Protein AF-A0A7X5VUI9-F1 (afdb_monomer_lite)

Sequence (109 aa):
MAAGLMFLTHLLPKLFNRAKVKRIDESPYECGMKPYRRVEKHRFSVHFYLVAMLFILFDIEAAFLFPWAVTFRDFAADKLFVLGEMAVFLGILVVGFAYVWKRGALEWE

Radius of gyration: 25.89 Å; chains: 1; bounding box: 45×54×60 Å

Secondary structure (DSSP, 8-state):
-HHHHHHHHHHHHHHH----------S--BTTBPPSSS-------HHHHHHHHHHHHHHHHHHHHHHHHHHTTT--S-HHHHHHHHHHHHHHHHHHHHHHHHTTTT---

Structure (mmCIF, N/CA/C/O backbone):
data_AF-A0A7X5VUI9-F1
#
_entry.id   AF-A0A7X5VUI9-F1
#
loop_
_atom_site.group_PDB
_atom_site.id
_atom_site.type_symbol
_atom_site.label_atom_id
_atom_site.label_alt_id
_atom_site.label_comp_id
_atom_site.label_asym_id
_atom_site.label_entity_id
_atom_site.label_seq_id
_atom_site.pdbx_PDB_ins_code
_atom_site.Cartn_x
_atom_site.Cartn_y
_atom_site.Cartn_z
_atom_site.occupancy
_atom_site.B_iso_or_equiv
_atom_site.auth_seq_id
_atom_site.auth_comp_id
_atom_site.auth_asym_id
_atom_site.auth_atom_id
_atom_site.pdbx_PDB_model_num
ATOM 1 N N . MET A 1 1 ? 7.935 27.606 1.343 1.00 71.31 1 MET A N 1
ATOM 2 C CA . MET A 1 1 ? 9.401 27.694 1.133 1.00 71.31 1 MET A CA 1
ATOM 3 C C . MET A 1 1 ? 9.910 26.754 0.035 1.00 71.31 1 MET A C 1
ATOM 5 O O . MET A 1 1 ? 10.506 27.259 -0.904 1.00 71.31 1 MET A O 1
ATOM 9 N N . ALA A 1 2 ? 9.635 25.441 0.073 1.00 77.94 2 ALA A N 1
ATOM 10 C CA . ALA A 1 2 ? 10.148 24.482 -0.926 1.00 77.94 2 ALA A CA 1
ATOM 11 C C . ALA A 1 2 ? 9.701 24.758 -2.378 1.00 77.94 2 ALA A C 1
ATOM 13 O O . ALA A 1 2 ? 10.532 24.767 -3.282 1.00 77.94 2 ALA A O 1
ATOM 14 N N . ALA A 1 3 ? 8.418 25.071 -2.599 1.00 85.06 3 ALA A N 1
ATOM 15 C CA . ALA A 1 3 ? 7.921 25.421 -3.934 1.00 85.06 3 ALA A CA 1
ATOM 16 C C . ALA A 1 3 ? 8.634 26.659 -4.507 1.00 85.06 3 ALA A C 1
ATOM 18 O O . ALA A 1 3 ? 9.060 26.655 -5.657 1.00 85.06 3 ALA A O 1
ATOM 19 N N . GLY A 1 4 ? 8.858 27.685 -3.679 1.00 87.00 4 GLY A N 1
ATOM 20 C CA . GLY A 1 4 ? 9.575 28.897 -4.085 1.00 87.00 4 GLY A CA 1
ATOM 21 C C . GLY A 1 4 ? 11.010 28.622 -4.539 1.00 87.00 4 GLY A C 1
ATOM 22 O O . GLY A 1 4 ? 11.456 29.205 -5.521 1.00 87.00 4 GLY A O 1
ATOM 23 N N . LEU A 1 5 ? 11.704 27.682 -3.888 1.00 89.12 5 LEU A N 1
ATOM 24 C CA . LEU A 1 5 ? 13.053 27.264 -4.277 1.00 89.12 5 LEU A CA 1
ATOM 25 C C . LEU A 1 5 ? 13.059 26.491 -5.612 1.00 89.12 5 LEU A C 1
ATOM 27 O O . LEU A 1 5 ? 13.942 26.707 -6.443 1.00 89.12 5 LEU A O 1
ATOM 31 N N . MET A 1 6 ? 12.055 25.643 -5.867 1.00 85.81 6 MET A N 1
ATOM 32 C CA . MET A 1 6 ? 11.918 24.936 -7.152 1.00 85.81 6 MET A CA 1
ATOM 33 C C . MET A 1 6 ? 11.655 25.908 -8.310 1.00 85.81 6 MET A C 1
ATOM 35 O O . MET A 1 6 ? 12.296 25.816 -9.356 1.00 85.81 6 MET A O 1
ATOM 39 N N . PHE A 1 7 ? 10.768 26.888 -8.109 1.00 88.94 7 PHE A N 1
ATOM 40 C CA . PHE A 1 7 ? 10.516 27.927 -9.109 1.00 88.94 7 PHE A CA 1
ATOM 41 C C . PHE A 1 7 ? 11.758 28.788 -9.347 1.00 88.94 7 PHE A C 1
ATOM 43 O O . PHE A 1 7 ? 12.138 29.012 -10.496 1.00 88.94 7 PHE A O 1
ATOM 50 N N . LEU A 1 8 ? 12.435 29.214 -8.278 1.00 86.94 8 LEU A N 1
ATOM 51 C CA . LEU A 1 8 ? 13.633 30.042 -8.374 1.00 86.94 8 LEU A CA 1
ATOM 52 C C . LEU A 1 8 ? 14.739 29.344 -9.173 1.00 86.94 8 LEU A C 1
ATOM 54 O O . LEU A 1 8 ? 15.294 29.942 -10.088 1.00 86.94 8 LEU A O 1
ATOM 58 N N . THR A 1 9 ? 15.008 28.067 -8.892 1.00 85.56 9 THR A N 1
ATOM 59 C CA . THR A 1 9 ? 16.050 27.291 -9.590 1.00 85.56 9 THR A CA 1
ATOM 60 C C . THR A 1 9 ? 15.736 27.029 -11.065 1.00 85.56 9 THR A C 1
ATOM 62 O O . THR A 1 9 ? 16.663 26.940 -11.864 1.00 85.56 9 THR A O 1
ATOM 65 N N . HIS A 1 10 ? 14.460 26.961 -11.462 1.00 84.56 10 HIS A N 1
ATOM 66 C CA . HIS A 1 10 ? 14.065 26.808 -12.870 1.00 84.56 10 HIS A CA 1
ATOM 67 C C . HIS A 1 10 ? 14.020 28.134 -13.652 1.00 84.56 10 HIS A C 1
ATOM 69 O O . HIS A 1 10 ? 14.257 28.138 -14.864 1.00 84.56 10 HIS A O 1
ATOM 75 N N . LEU A 1 11 ? 13.713 29.257 -12.991 1.00 83.50 11 LEU A N 1
ATOM 76 C CA . LEU A 1 11 ? 13.585 30.576 -13.626 1.00 83.50 11 LEU A CA 1
ATOM 77 C C . LEU A 1 11 ? 14.905 31.359 -13.680 1.00 83.50 11 LEU A C 1
ATOM 79 O O . LEU A 1 11 ? 15.159 32.016 -14.690 1.00 83.50 11 LEU A O 1
ATOM 83 N N . LEU A 1 12 ? 15.773 31.260 -12.663 1.00 84.38 12 LEU A N 1
ATOM 84 C CA . LEU A 1 12 ? 17.062 31.974 -12.637 1.00 84.38 12 LEU A CA 1
ATOM 85 C C . LEU A 1 12 ? 17.933 31.693 -13.875 1.00 84.38 12 LEU A C 1
ATOM 87 O O . LEU A 1 12 ? 18.399 32.651 -14.496 1.00 84.38 12 LEU A O 1
ATOM 91 N N . PRO A 1 13 ? 18.137 30.423 -14.289 1.00 80.19 13 PRO A N 1
ATOM 92 C CA . PRO A 1 13 ? 18.970 30.108 -15.444 1.00 80.19 13 PRO A CA 1
ATOM 93 C C . PRO A 1 13 ? 18.374 30.652 -16.741 1.00 80.19 13 PRO A C 1
ATOM 95 O O . PRO A 1 13 ? 19.115 31.110 -17.599 1.00 80.19 13 PRO A O 1
ATOM 98 N N . LYS A 1 14 ? 17.043 30.666 -16.886 1.00 75.25 14 LYS A N 1
ATOM 99 C CA . LYS A 1 14 ? 16.378 31.198 -18.088 1.00 75.25 14 LYS A CA 1
ATOM 100 C C . LYS A 1 14 ? 16.511 32.720 -18.212 1.00 75.25 14 LYS A C 1
ATOM 102 O O . LYS A 1 14 ? 16.534 33.229 -19.327 1.00 75.25 14 LYS A O 1
ATOM 107 N N . LEU A 1 15 ? 16.600 33.433 -17.086 1.00 80.06 15 LEU A N 1
ATOM 108 C CA . LEU A 1 15 ? 16.734 34.894 -17.048 1.00 80.06 15 LEU A CA 1
ATOM 109 C C . LEU A 1 15 ? 18.192 35.359 -17.191 1.00 80.06 15 LEU A C 1
ATOM 111 O O . LEU A 1 15 ? 18.446 36.357 -17.861 1.00 80.06 15 LEU A O 1
ATOM 115 N N . PHE A 1 16 ? 19.146 34.643 -16.586 1.00 77.31 16 PHE A N 1
ATOM 116 C CA . PHE A 1 16 ? 20.564 35.029 -16.584 1.00 77.31 16 PHE A CA 1
ATOM 117 C C . PHE A 1 16 ? 21.379 34.410 -17.728 1.00 77.31 16 PHE A C 1
ATOM 119 O O . PHE A 1 16 ? 22.384 34.980 -18.152 1.00 77.31 16 PHE A O 1
ATOM 126 N N . ASN A 1 17 ? 20.974 33.249 -18.250 1.00 69.81 17 ASN A N 1
ATOM 127 C CA . ASN A 1 17 ? 21.768 32.515 -19.227 1.00 69.81 17 ASN A CA 1
ATOM 128 C C . ASN A 1 17 ? 21.371 32.882 -20.667 1.00 69.81 17 ASN A C 1
ATOM 130 O O . ASN A 1 17 ? 20.551 32.215 -21.294 1.00 69.81 17 ASN A O 1
ATOM 134 N N . ARG A 1 18 ? 22.014 33.905 -21.247 1.00 61.44 18 ARG A N 1
ATOM 135 C CA . ARG A 1 18 ? 22.091 34.074 -22.716 1.00 61.44 18 ARG A CA 1
ATOM 136 C C . ARG A 1 18 ? 23.157 33.135 -23.306 1.00 61.44 18 ARG A C 1
ATOM 138 O O . ARG A 1 18 ? 24.070 33.578 -23.999 1.00 61.44 18 ARG A O 1
ATOM 145 N N . ALA A 1 19 ? 23.104 31.840 -23.002 1.00 57.00 19 ALA A N 1
ATOM 146 C CA . ALA A 1 19 ? 24.058 30.886 -23.559 1.00 57.00 19 ALA A CA 1
ATOM 147 C C . ALA A 1 19 ? 23.551 30.333 -24.886 1.00 57.00 19 ALA A C 1
ATOM 149 O O . ALA A 1 19 ? 22.446 29.805 -24.985 1.00 57.00 19 ALA A O 1
ATOM 150 N N . LYS A 1 20 ? 24.415 30.472 -25.896 1.00 57.31 20 LYS A N 1
ATOM 151 C CA . LYS A 1 20 ? 24.365 29.856 -27.223 1.00 57.31 20 LYS A CA 1
ATOM 152 C C . LYS A 1 20 ? 23.576 28.548 -27.199 1.00 57.31 20 LYS A C 1
ATOM 154 O O . LYS A 1 20 ? 24.010 27.581 -26.575 1.00 57.31 20 LYS A O 1
ATOM 159 N N . VAL A 1 21 ? 22.467 28.525 -27.935 1.00 59.50 21 VAL A N 1
ATOM 160 C CA . VAL A 1 21 ? 21.708 27.312 -28.248 1.00 59.50 21 VAL A CA 1
ATOM 161 C C . VAL A 1 21 ? 22.609 26.420 -29.102 1.00 59.50 21 VAL A C 1
ATOM 163 O O . VAL A 1 21 ? 22.564 26.429 -30.331 1.00 59.50 21 VAL A O 1
ATOM 166 N N . LYS A 1 22 ? 23.520 25.687 -28.457 1.00 59.12 22 LYS A N 1
ATOM 167 C CA . LYS A 1 22 ? 24.139 24.515 -29.064 1.00 59.12 22 LYS A CA 1
ATOM 168 C C . LYS A 1 22 ? 22.958 23.599 -29.370 1.00 59.12 22 LYS A C 1
ATOM 170 O O . LYS A 1 22 ? 22.144 23.382 -28.478 1.00 59.12 22 LYS A O 1
ATOM 175 N N . ARG A 1 23 ? 22.809 23.143 -30.620 1.00 62.09 23 ARG A N 1
ATOM 176 C CA . ARG A 1 23 ? 21.779 22.155 -30.978 1.00 62.09 23 ARG A CA 1
ATOM 177 C C . ARG A 1 23 ? 22.073 20.888 -30.180 1.00 62.09 23 ARG A C 1
ATOM 179 O O . ARG A 1 23 ? 22.891 20.073 -30.593 1.00 62.09 23 ARG A O 1
ATOM 186 N N . ILE A 1 24 ? 21.502 20.805 -28.989 1.00 66.06 24 ILE A N 1
ATOM 187 C CA . ILE A 1 24 ? 21.437 19.586 -28.209 1.00 66.06 24 ILE A CA 1
ATOM 188 C C . ILE A 1 24 ? 20.336 18.786 -28.885 1.00 66.06 24 ILE A C 1
ATOM 190 O O . ILE A 1 24 ? 19.259 19.313 -29.157 1.00 66.06 24 ILE A O 1
ATOM 194 N N . ASP A 1 25 ? 20.662 17.560 -29.263 1.00 70.94 25 ASP A N 1
ATOM 195 C CA . ASP A 1 25 ? 19.664 16.646 -29.784 1.00 70.94 25 ASP A CA 1
ATOM 196 C C . ASP A 1 25 ? 18.707 16.310 -28.633 1.00 70.94 25 ASP A C 1
ATOM 198 O O . ASP A 1 25 ? 19.121 15.735 -27.629 1.00 70.94 25 ASP A O 1
ATOM 202 N N . GLU A 1 26 ? 17.455 16.757 -28.740 1.00 78.50 26 GLU A N 1
ATOM 203 C CA . GLU A 1 26 ? 16.398 16.488 -27.754 1.00 78.50 26 GLU A CA 1
ATOM 204 C C . GLU A 1 26 ? 15.790 15.089 -27.940 1.00 78.50 26 GLU A C 1
ATOM 206 O O . GLU A 1 26 ? 14.820 14.731 -27.269 1.00 78.50 26 GLU A O 1
ATOM 211 N N . SER A 1 27 ? 16.324 14.293 -28.872 1.00 78.12 27 SER A N 1
ATOM 212 C CA . SER A 1 27 ? 15.887 12.918 -29.047 1.00 78.12 27 SER A CA 1
ATOM 213 C C . SER A 1 27 ? 16.349 12.016 -27.891 1.00 78.12 27 SER A C 1
ATOM 215 O O . SER A 1 27 ? 17.383 12.268 -27.263 1.00 78.12 27 SE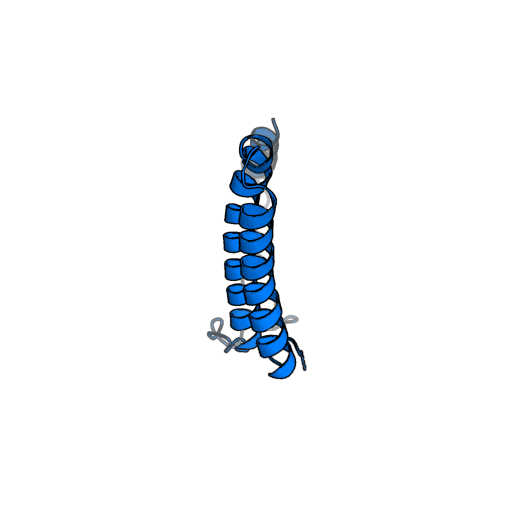R A O 1
ATOM 217 N N . PRO A 1 28 ? 15.575 10.961 -27.572 1.00 79.25 28 PRO A N 1
ATOM 218 C CA . PRO A 1 28 ? 15.968 9.967 -26.582 1.00 79.25 28 PRO A CA 1
ATOM 219 C C . PRO A 1 28 ? 17.355 9.384 -26.864 1.00 79.25 28 PRO A C 1
ATOM 221 O O . PRO A 1 28 ? 17.714 9.119 -28.010 1.00 79.25 28 PRO A O 1
ATOM 224 N N . TYR A 1 29 ? 18.124 9.151 -25.800 1.00 80.56 29 TYR A N 1
ATOM 225 C CA . TYR A 1 29 ? 19.444 8.543 -25.905 1.00 80.56 29 TYR A CA 1
ATOM 226 C C . TYR A 1 29 ? 19.333 7.067 -26.318 1.00 80.56 29 TYR A C 1
ATOM 228 O O . TYR A 1 29 ? 18.901 6.234 -25.526 1.00 80.56 29 TYR A O 1
ATOM 236 N N . GLU A 1 30 ? 19.776 6.737 -27.531 1.00 83.00 30 GLU A N 1
ATOM 237 C CA . GLU A 1 30 ? 19.899 5.358 -28.031 1.00 83.00 30 GLU A CA 1
ATOM 238 C C . GLU A 1 30 ? 21.368 5.015 -28.337 1.00 83.00 30 GLU A C 1
ATOM 240 O O . GLU A 1 30 ? 21.736 4.678 -29.462 1.00 83.00 30 GLU A O 1
ATOM 245 N N . CYS A 1 31 ? 22.251 5.148 -27.338 1.00 80.81 31 CYS A N 1
ATOM 246 C CA . CYS A 1 31 ? 23.668 4.758 -27.447 1.00 80.81 31 CYS A CA 1
ATOM 247 C C . CYS A 1 31 ? 24.427 5.404 -28.630 1.00 80.81 31 CYS A C 1
ATOM 249 O O . CYS A 1 31 ? 25.307 4.788 -29.225 1.00 80.81 31 CYS A O 1
ATOM 251 N N . GLY A 1 32 ? 24.102 6.657 -28.975 1.00 79.75 32 GLY A N 1
ATOM 252 C CA . GLY A 1 32 ? 24.759 7.411 -30.054 1.00 79.75 32 GLY A CA 1
ATOM 253 C C . GLY A 1 32 ? 24.132 7.244 -31.443 1.00 79.75 32 GLY A C 1
ATOM 254 O O . GLY A 1 32 ? 24.577 7.896 -32.388 1.00 79.75 32 GLY A O 1
ATOM 255 N N . MET A 1 33 ? 23.083 6.428 -31.566 1.00 77.62 33 MET A N 1
ATOM 256 C CA . MET A 1 33 ? 22.277 6.303 -32.779 1.00 77.62 33 MET A CA 1
ATOM 257 C C . MET A 1 33 ? 21.033 7.191 -32.688 1.00 77.62 33 MET A C 1
ATOM 259 O O . MET A 1 33 ? 20.535 7.481 -31.601 1.00 77.62 33 MET A O 1
ATOM 263 N N . LYS A 1 34 ? 20.523 7.637 -33.842 1.00 78.50 34 LYS A N 1
ATOM 264 C CA . LYS A 1 34 ? 19.222 8.312 -33.890 1.00 78.50 34 LYS A CA 1
ATOM 265 C C . LYS A 1 34 ? 18.108 7.287 -33.675 1.00 78.50 34 LYS A C 1
ATOM 267 O O . LYS A 1 34 ? 18.216 6.205 -34.257 1.00 78.50 34 LYS A O 1
ATOM 272 N N . PRO A 1 35 ? 17.035 7.645 -32.946 1.00 73.88 35 PRO A N 1
ATOM 273 C CA . PRO A 1 35 ? 15.962 6.717 -32.643 1.00 73.88 35 PRO A CA 1
ATOM 274 C C . PRO A 1 35 ? 15.397 6.070 -33.904 1.00 73.88 35 PRO A C 1
ATOM 276 O O . PRO A 1 35 ? 14.865 6.762 -34.777 1.00 73.88 35 PRO A O 1
ATOM 279 N N . TYR A 1 36 ? 15.531 4.746 -34.015 1.00 64.06 36 TYR A N 1
ATOM 280 C CA . TYR A 1 36 ? 15.119 4.001 -35.213 1.00 64.06 36 TYR A CA 1
ATOM 281 C C . TYR A 1 36 ? 13.591 3.960 -35.368 1.00 64.06 36 TYR A C 1
ATOM 283 O O . TYR A 1 36 ? 13.064 3.874 -36.479 1.00 64.06 36 TYR A O 1
ATOM 291 N N . ARG A 1 37 ? 12.856 4.059 -34.253 1.00 63.22 37 ARG A N 1
ATOM 292 C CA . ARG A 1 37 ? 11.394 3.993 -34.222 1.00 63.22 37 ARG A CA 1
ATOM 293 C C . ARG A 1 37 ? 10.839 5.058 -33.283 1.00 63.22 37 ARG A C 1
ATOM 295 O O . ARG A 1 37 ? 11.334 5.244 -32.178 1.00 63.22 37 ARG A O 1
ATOM 302 N N . ARG A 1 38 ? 9.769 5.745 -33.697 1.00 65.44 38 ARG A N 1
ATOM 303 C CA . ARG A 1 38 ? 8.948 6.550 -32.777 1.00 65.44 38 ARG A CA 1
ATOM 304 C C . ARG A 1 38 ? 8.476 5.606 -31.677 1.00 65.44 38 ARG A C 1
ATOM 306 O O . ARG A 1 38 ? 7.754 4.680 -32.034 1.00 65.44 38 ARG A O 1
ATOM 313 N N . VAL A 1 39 ? 8.919 5.847 -30.434 1.00 61.75 39 VAL A N 1
ATOM 314 C CA . VAL A 1 39 ? 8.662 5.061 -29.207 1.00 61.75 39 VAL A CA 1
ATOM 315 C C . VAL A 1 39 ? 7.458 4.154 -29.407 1.00 61.75 39 VAL A C 1
ATOM 317 O O . VAL A 1 39 ? 6.304 4.586 -29.325 1.00 61.75 39 VAL A O 1
ATOM 320 N N . GLU A 1 40 ? 7.735 2.921 -29.819 1.00 61.69 40 GLU A N 1
ATOM 321 C CA . GLU A 1 40 ? 6.683 1.949 -30.049 1.00 61.69 40 GLU A CA 1
ATOM 322 C C . GLU A 1 40 ? 6.018 1.721 -28.693 1.00 61.69 40 GLU A C 1
ATOM 324 O O . GLU A 1 40 ? 6.692 1.760 -27.661 1.00 61.69 40 GLU A O 1
ATOM 329 N N . LYS A 1 41 ? 4.693 1.551 -28.659 1.00 63.38 41 LYS A N 1
ATOM 330 C CA . LYS A 1 41 ? 4.000 1.170 -27.424 1.00 63.38 41 LYS A CA 1
ATOM 331 C C . LYS A 1 41 ? 4.569 -0.179 -26.991 1.00 63.38 41 LYS A C 1
ATOM 333 O O . LYS A 1 41 ? 4.111 -1.219 -27.466 1.00 63.38 41 LYS A O 1
ATOM 338 N N . HIS A 1 42 ? 5.603 -0.151 -26.154 1.00 66.50 42 HIS A N 1
ATOM 339 C CA . HIS A 1 42 ? 6.221 -1.348 -25.625 1.00 66.50 42 HIS A CA 1
ATOM 340 C C . HIS A 1 42 ? 5.122 -2.160 -24.952 1.00 66.50 42 HIS A C 1
ATOM 342 O O . HIS A 1 42 ? 4.329 -1.642 -24.162 1.00 66.50 42 HIS A O 1
ATOM 348 N N . ARG A 1 43 ? 5.035 -3.436 -25.328 1.00 67.19 43 ARG A N 1
ATOM 349 C CA . ARG A 1 43 ? 4.154 -4.386 -24.659 1.00 67.19 43 ARG A CA 1
ATOM 350 C C . ARG A 1 43 ? 4.790 -4.669 -23.306 1.00 67.19 43 ARG A C 1
ATOM 352 O O . ARG A 1 43 ? 5.669 -5.515 -23.202 1.00 67.19 43 ARG A O 1
ATOM 359 N N . PHE A 1 44 ? 4.410 -3.884 -22.306 1.00 69.81 44 PHE A N 1
ATOM 360 C CA . PHE A 1 44 ? 4.788 -4.155 -20.928 1.00 69.81 44 PHE A CA 1
ATOM 361 C C . PHE A 1 44 ? 4.192 -5.498 -20.506 1.00 69.81 44 PHE A C 1
ATOM 363 O O . PHE A 1 44 ? 3.095 -5.863 -20.939 1.00 69.81 44 PHE A O 1
ATOM 370 N N . SER A 1 45 ? 4.931 -6.250 -19.692 1.00 78.81 45 SER A N 1
ATOM 371 C CA . SER A 1 45 ? 4.438 -7.521 -19.176 1.00 78.81 45 SER A CA 1
ATOM 372 C C . SER A 1 45 ? 3.206 -7.286 -18.295 1.00 78.81 45 SER A C 1
ATOM 374 O O . SER A 1 45 ? 3.087 -6.278 -17.594 1.00 78.81 45 SER A O 1
ATOM 376 N N . VAL A 1 46 ? 2.266 -8.230 -18.326 1.00 82.12 46 VAL A N 1
ATOM 377 C CA . VAL A 1 46 ? 1.031 -8.176 -17.523 1.00 82.12 46 VAL A CA 1
ATOM 378 C C . VAL A 1 46 ? 1.305 -8.198 -16.014 1.00 82.12 46 VAL A C 1
ATOM 380 O O . VAL A 1 46 ? 0.480 -7.721 -15.239 1.00 82.12 46 VAL A O 1
ATOM 383 N N . HIS A 1 47 ? 2.477 -8.676 -15.593 1.00 83.25 47 HIS A N 1
ATOM 384 C CA . HIS A 1 47 ? 2.902 -8.736 -14.192 1.00 83.25 47 HIS A CA 1
ATOM 385 C C . HIS A 1 47 ? 2.868 -7.364 -13.501 1.00 83.25 47 HIS A C 1
ATOM 387 O O . HIS A 1 47 ? 2.374 -7.254 -12.381 1.00 83.25 47 HIS A O 1
ATOM 393 N N . PHE A 1 48 ? 3.264 -6.290 -14.195 1.00 83.69 48 PHE A N 1
ATOM 394 C CA . PHE A 1 48 ? 3.198 -4.932 -13.639 1.00 83.69 48 PHE A CA 1
ATOM 395 C C . PHE A 1 48 ? 1.766 -4.504 -13.296 1.00 83.69 48 PHE A C 1
ATOM 397 O O . PHE A 1 48 ? 1.542 -3.835 -12.288 1.00 83.69 48 PHE A O 1
ATOM 404 N N . TYR A 1 49 ? 0.789 -4.914 -14.108 1.00 87.50 49 TYR A N 1
ATOM 405 C CA . TYR A 1 49 ? -0.619 -4.625 -13.850 1.00 87.50 49 TYR A CA 1
ATOM 406 C C . TYR A 1 49 ? -1.143 -5.400 -12.637 1.00 87.50 49 TYR A C 1
ATOM 408 O O . TYR A 1 49 ? -1.850 -4.828 -11.811 1.00 87.50 49 TYR A O 1
ATOM 416 N N . LEU A 1 50 ? -0.767 -6.675 -12.492 1.00 88.12 50 LEU A N 1
ATOM 417 C CA . LEU A 1 50 ? -1.193 -7.504 -11.360 1.00 88.12 50 LEU A CA 1
ATOM 418 C C . LEU A 1 50 ? -0.677 -6.954 -10.027 1.00 88.12 50 LEU A C 1
ATOM 420 O O . LEU A 1 50 ? -1.446 -6.851 -9.073 1.00 88.12 50 LEU A O 1
ATOM 424 N N . VAL A 1 51 ? 0.590 -6.531 -9.979 1.00 88.62 51 VAL A N 1
ATOM 425 C CA . VAL A 1 51 ? 1.176 -5.905 -8.785 1.00 88.62 51 VAL A CA 1
ATOM 426 C C . VAL A 1 51 ? 0.509 -4.562 -8.481 1.00 88.62 51 VAL A C 1
ATOM 428 O O . VAL A 1 51 ? 0.171 -4.302 -7.329 1.00 88.62 51 VAL A O 1
ATOM 431 N N . ALA A 1 52 ? 0.254 -3.728 -9.496 1.00 91.75 52 ALA A N 1
ATOM 432 C CA . ALA A 1 52 ? -0.435 -2.450 -9.307 1.00 91.75 52 ALA A CA 1
ATOM 433 C C . ALA A 1 52 ? -1.870 -2.634 -8.787 1.00 91.75 52 ALA A C 1
ATOM 435 O O . ALA A 1 52 ? -2.292 -1.938 -7.867 1.00 91.75 52 ALA A O 1
ATOM 436 N N . MET A 1 53 ? -2.611 -3.596 -9.338 1.00 90.75 53 MET A N 1
ATOM 437 C CA . MET A 1 53 ? -3.966 -3.914 -8.890 1.00 90.75 53 MET A CA 1
ATOM 438 C C . MET A 1 53 ? -3.975 -4.448 -7.452 1.00 90.75 53 MET A C 1
ATOM 440 O O . MET A 1 5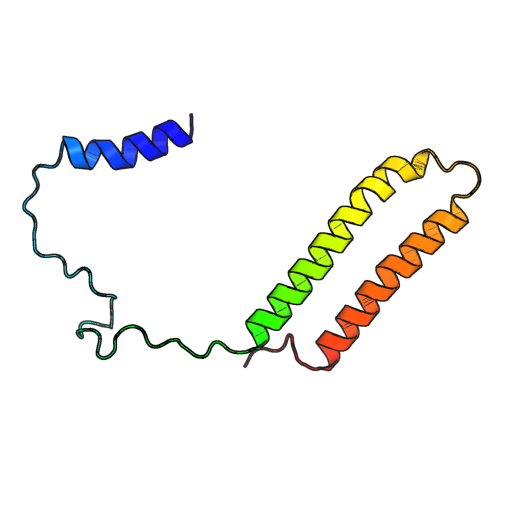3 ? -4.812 -4.030 -6.658 1.00 90.75 53 MET A O 1
ATOM 444 N N . LEU A 1 54 ? -3.027 -5.324 -7.099 1.00 90.56 54 LEU A N 1
ATOM 445 C CA . LEU A 1 54 ? -2.864 -5.819 -5.730 1.00 90.56 54 LEU A CA 1
ATOM 446 C C . LEU A 1 54 ? -2.534 -4.682 -4.754 1.00 90.56 54 LEU A C 1
ATOM 448 O O . LEU A 1 54 ? -3.095 -4.641 -3.662 1.00 90.56 54 LEU A O 1
ATOM 452 N N . PHE A 1 55 ? -1.660 -3.755 -5.152 1.00 91.69 55 PHE A N 1
ATOM 453 C CA . PHE A 1 55 ? -1.325 -2.580 -4.350 1.00 91.69 55 PHE A CA 1
ATOM 454 C C . PHE A 1 55 ? -2.551 -1.696 -4.102 1.00 91.69 55 PHE A C 1
ATOM 456 O O . PHE A 1 55 ? -2.805 -1.337 -2.960 1.00 91.69 55 PHE A O 1
ATOM 463 N N . ILE A 1 56 ? -3.342 -1.405 -5.142 1.00 94.62 56 ILE A N 1
ATOM 464 C CA . ILE A 1 56 ? -4.583 -0.624 -5.010 1.00 94.62 56 ILE A CA 1
ATOM 465 C C . ILE A 1 56 ? -5.560 -1.316 -4.058 1.00 94.62 56 ILE A C 1
ATOM 467 O O . ILE A 1 56 ? -6.153 -0.658 -3.209 1.00 94.62 56 ILE A O 1
ATOM 471 N N . LEU A 1 57 ? -5.721 -2.636 -4.185 1.00 92.50 57 LEU A N 1
ATOM 472 C CA . LEU A 1 57 ? -6.601 -3.398 -3.307 1.00 92.50 57 LEU A CA 1
ATOM 473 C C . LEU A 1 57 ? -6.116 -3.292 -1.856 1.00 92.50 57 LEU A C 1
ATOM 475 O O . LEU A 1 57 ? -6.881 -2.877 -0.999 1.00 92.50 57 LEU A O 1
ATOM 479 N N . PHE A 1 58 ? -4.836 -3.558 -1.588 1.00 92.38 58 PHE A N 1
ATOM 480 C CA . PHE A 1 58 ? -4.270 -3.442 -0.242 1.00 92.38 58 PHE A CA 1
ATOM 481 C C . PHE A 1 58 ? -4.383 -2.026 0.350 1.00 92.38 58 PHE A C 1
ATOM 483 O O . PHE A 1 58 ? -4.689 -1.887 1.532 1.00 92.38 58 PHE A O 1
ATOM 490 N N . ASP A 1 59 ? -4.166 -0.982 -0.454 1.00 95.12 59 ASP A N 1
ATOM 491 C CA . ASP A 1 59 ? -4.266 0.418 -0.023 1.00 95.12 59 ASP A CA 1
ATOM 492 C C . ASP A 1 59 ? -5.704 0.793 0.375 1.00 95.12 59 ASP A C 1
ATOM 494 O O . ASP A 1 59 ? -5.937 1.419 1.410 1.00 95.12 59 ASP A O 1
ATOM 498 N N . ILE A 1 60 ? -6.693 0.326 -0.391 1.00 94.69 60 ILE A N 1
ATOM 499 C CA . ILE A 1 60 ? -8.111 0.502 -0.057 1.00 94.69 60 ILE A CA 1
ATOM 500 C C . ILE A 1 60 ? -8.448 -0.194 1.268 1.00 94.69 60 ILE A C 1
ATOM 502 O O . ILE A 1 60 ? -9.093 0.407 2.127 1.00 94.69 60 ILE A O 1
ATOM 506 N N . GLU A 1 61 ? -7.979 -1.425 1.477 1.00 93.56 61 GLU A N 1
ATOM 507 C CA . GLU A 1 61 ? -8.234 -2.146 2.730 1.00 93.56 61 GLU A CA 1
ATOM 508 C C . GLU A 1 61 ? -7.553 -1.452 3.923 1.00 93.56 61 GLU A C 1
ATOM 510 O O . GLU A 1 61 ? -8.141 -1.331 5.001 1.00 93.56 61 GLU A O 1
ATOM 515 N N . ALA A 1 62 ? -6.345 -0.909 3.731 1.00 92.00 62 ALA A N 1
ATOM 516 C CA . ALA A 1 62 ? -5.655 -0.100 4.735 1.00 92.00 62 ALA A CA 1
ATOM 517 C C . ALA A 1 62 ? -6.432 1.182 5.086 1.00 92.00 62 ALA A C 1
ATOM 519 O O . ALA A 1 62 ? -6.496 1.566 6.258 1.00 92.00 62 ALA A O 1
ATOM 520 N N . ALA A 1 63 ? -7.078 1.817 4.105 1.00 94.75 63 ALA A N 1
ATOM 521 C CA . ALA A 1 63 ? -7.945 2.965 4.347 1.00 94.75 63 ALA A CA 1
ATOM 522 C C . ALA A 1 63 ? -9.160 2.608 5.224 1.00 94.75 63 ALA A C 1
ATOM 524 O O . ALA A 1 63 ? -9.581 3.439 6.028 1.00 94.75 63 ALA A O 1
ATOM 525 N N . PHE A 1 64 ? -9.685 1.379 5.139 1.00 91.31 64 PHE A N 1
ATOM 526 C CA . PHE A 1 64 ? -10.753 0.889 6.023 1.00 91.31 64 PHE A CA 1
ATOM 527 C C . PHE A 1 64 ? -10.259 0.495 7.422 1.00 91.31 64 PHE A C 1
ATOM 529 O O . PHE A 1 64 ? -10.972 0.693 8.410 1.00 91.31 64 PHE A O 1
ATOM 536 N N . LEU A 1 65 ? -9.023 0.004 7.535 1.00 91.38 65 LEU A N 1
ATOM 537 C CA . LEU A 1 65 ? -8.396 -0.328 8.818 1.00 91.38 65 LEU A CA 1
ATOM 538 C C . LEU A 1 65 ? -8.247 0.893 9.739 1.00 91.38 65 LEU A C 1
ATOM 540 O O . LEU A 1 65 ? -8.373 0.756 10.956 1.00 91.38 65 LEU A O 1
ATOM 544 N N . PHE A 1 66 ? -8.017 2.089 9.188 1.00 90.31 66 PHE A N 1
ATOM 545 C CA . PHE A 1 66 ? -7.810 3.305 9.984 1.00 90.31 66 PHE A CA 1
ATOM 546 C C . PHE A 1 66 ? -9.039 3.721 10.816 1.00 90.31 66 PHE A C 1
ATOM 548 O O . PHE A 1 66 ? -8.917 3.797 12.042 1.00 90.31 66 PHE A O 1
ATOM 555 N N . PRO A 1 67 ? -10.222 3.982 10.220 1.00 90.38 67 PRO A N 1
ATOM 556 C CA . PRO A 1 67 ? -11.423 4.326 10.980 1.00 90.38 67 PRO A CA 1
ATOM 557 C C . PRO A 1 67 ? -11.821 3.242 11.983 1.00 90.38 67 PRO A C 1
ATOM 559 O O . PRO A 1 67 ? -12.221 3.559 13.106 1.00 90.38 67 PRO A O 1
ATOM 562 N N . TRP A 1 68 ? -11.665 1.969 11.607 1.00 89.94 68 TRP A N 1
ATOM 563 C CA . TRP A 1 68 ? -11.912 0.852 12.513 1.00 89.94 68 TRP A CA 1
ATOM 564 C C . TRP A 1 68 ? -10.987 0.893 13.739 1.00 89.94 68 TRP A C 1
ATOM 566 O O . TRP A 1 68 ? -11.463 0.846 14.873 1.00 89.94 68 TRP A O 1
ATOM 576 N N . ALA A 1 69 ? -9.676 1.060 13.538 1.00 89.50 69 ALA A N 1
ATOM 577 C CA . ALA A 1 69 ? -8.704 1.097 14.631 1.00 89.50 69 ALA A CA 1
ATOM 578 C C . ALA A 1 69 ? -8.953 2.264 15.601 1.00 89.50 69 ALA A C 1
ATOM 580 O O . ALA A 1 69 ? -8.771 2.116 16.811 1.00 89.50 69 ALA A O 1
ATOM 581 N N . VAL A 1 70 ? -9.388 3.418 15.083 1.00 90.81 70 VAL A N 1
ATOM 582 C CA . VAL A 1 70 ? -9.684 4.605 15.902 1.00 90.81 70 VAL A CA 1
ATOM 583 C C . VAL A 1 70 ? -10.952 4.412 16.742 1.00 90.81 70 VAL A C 1
ATOM 585 O O . VAL A 1 70 ? -10.957 4.775 17.916 1.00 90.81 70 VAL A O 1
ATOM 588 N N . THR A 1 71 ? -12.001 3.809 16.177 1.00 88.25 71 THR A N 1
ATOM 589 C CA . THR A 1 71 ? -13.305 3.620 16.848 1.00 88.25 71 THR A CA 1
ATOM 590 C C . THR A 1 71 ? -13.386 2.354 17.702 1.00 88.25 71 THR A C 1
ATOM 592 O O . THR A 1 71 ? -14.288 2.222 18.526 1.00 88.25 71 THR A O 1
ATOM 595 N N . PHE A 1 72 ? -12.415 1.438 17.597 1.00 85.62 72 PHE A N 1
ATOM 596 C CA . PHE A 1 72 ? -12.383 0.178 18.351 1.00 85.62 72 PHE A CA 1
ATOM 597 C C . PHE A 1 72 ? -12.559 0.353 19.872 1.00 85.62 72 PHE A C 1
ATOM 599 O O . PHE A 1 72 ? -13.133 -0.503 20.548 1.00 85.62 72 PHE A O 1
ATOM 606 N N . ARG A 1 73 ? -12.079 1.471 20.433 1.00 80.12 73 ARG A N 1
ATOM 607 C CA . ARG A 1 73 ? -12.182 1.759 21.874 1.00 80.12 73 ARG A CA 1
ATOM 608 C C . ARG A 1 73 ? -13.615 2.026 22.338 1.00 80.12 73 ARG A C 1
ATOM 610 O O . ARG A 1 73 ? -13.899 1.768 23.507 1.00 80.12 73 ARG A O 1
ATOM 617 N N . ASP A 1 74 ? -14.487 2.483 21.444 1.00 82.31 74 ASP A N 1
ATOM 618 C CA . ASP A 1 74 ? -15.861 2.880 21.761 1.00 82.31 74 ASP A CA 1
ATOM 619 C C . AS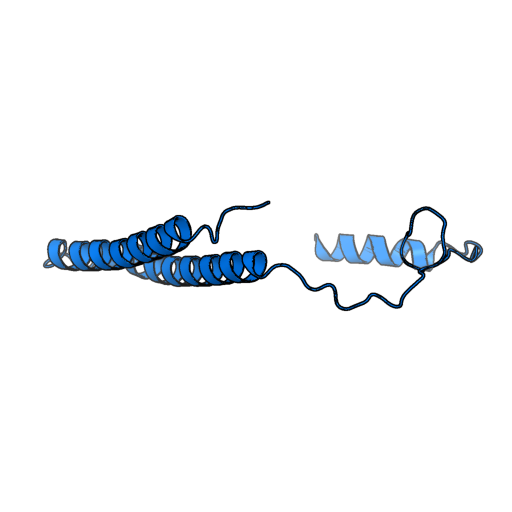P A 1 74 ? -16.814 1.671 21.829 1.00 82.31 74 ASP A C 1
ATOM 621 O O . ASP A 1 74 ? -17.846 1.715 22.498 1.00 82.31 74 ASP A O 1
ATOM 625 N N . PHE A 1 75 ? -16.433 0.535 21.232 1.00 79.38 75 PHE A N 1
ATOM 626 C CA . PHE A 1 75 ? -17.211 -0.710 21.224 1.00 79.38 75 PHE A CA 1
ATOM 627 C C . PHE A 1 75 ? -17.039 -1.532 22.513 1.00 79.38 75 PHE A C 1
ATOM 629 O O . PHE A 1 75 ? -16.599 -2.679 22.490 1.00 79.38 75 PHE A O 1
ATOM 636 N N . ALA A 1 76 ? -17.366 -0.954 23.672 1.00 65.38 76 ALA A N 1
ATOM 637 C CA . ALA A 1 76 ? -17.102 -1.565 24.978 1.00 65.38 76 ALA A CA 1
ATOM 638 C C . ALA A 1 76 ? -17.813 -2.916 25.226 1.00 65.38 76 ALA A C 1
ATOM 640 O O . ALA A 1 76 ? -17.240 -3.761 25.915 1.00 65.38 76 ALA A O 1
ATOM 641 N N . ALA A 1 77 ? -19.012 -3.126 24.669 1.00 73.62 77 ALA A N 1
ATOM 642 C CA . ALA A 1 77 ? -19.831 -4.323 24.901 1.00 73.62 77 ALA A CA 1
ATOM 643 C C . ALA A 1 77 ? -19.516 -5.495 23.945 1.00 73.62 77 ALA A C 1
ATOM 645 O O . ALA A 1 77 ? -19.521 -6.642 24.382 1.00 73.62 77 ALA A O 1
ATOM 646 N N . ASP A 1 78 ? -19.143 -5.212 22.689 1.00 82.69 78 ASP A N 1
ATOM 647 C CA . ASP A 1 78 ? -19.060 -6.214 21.608 1.00 82.69 78 ASP A CA 1
ATOM 648 C C . ASP A 1 78 ? -17.644 -6.386 21.024 1.00 82.69 78 ASP A C 1
ATOM 650 O O . ASP A 1 78 ? -17.466 -6.784 19.871 1.00 82.69 78 ASP A O 1
ATOM 654 N N . LYS A 1 79 ? -16.596 -6.117 21.817 1.00 82.69 79 LYS A N 1
ATOM 655 C CA . LYS A 1 79 ? -15.189 -6.159 21.359 1.00 82.69 79 LYS A CA 1
ATOM 656 C C . LYS A 1 79 ? -14.802 -7.446 20.633 1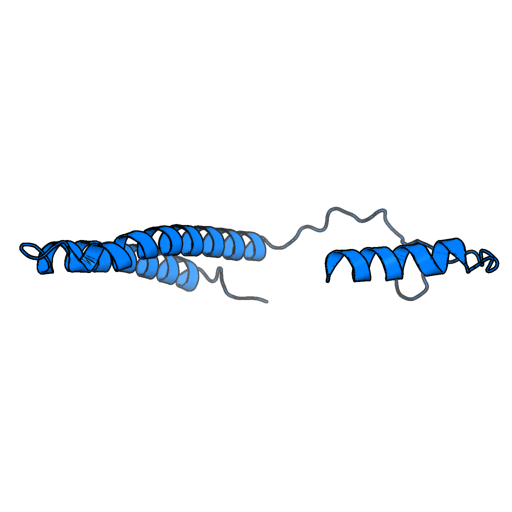.00 82.69 79 LYS A C 1
ATOM 658 O O . LYS A 1 79 ? -14.041 -7.393 19.674 1.00 82.69 79 LYS A O 1
ATOM 663 N N . LEU A 1 80 ? -15.295 -8.596 21.097 1.00 84.88 80 LEU A N 1
ATOM 664 C CA . LEU A 1 80 ? -14.991 -9.900 20.497 1.00 84.88 80 LEU A CA 1
ATOM 665 C C . LEU A 1 80 ? -15.590 -10.046 19.095 1.00 84.88 80 LEU A C 1
ATOM 667 O O . LEU A 1 80 ? -14.942 -10.605 18.215 1.00 84.88 80 LEU A O 1
ATOM 671 N N . PHE A 1 81 ? -16.794 -9.518 18.883 1.00 87.25 81 PHE A N 1
ATOM 672 C CA . PHE A 1 81 ? -17.454 -9.544 17.583 1.00 87.25 81 PHE A CA 1
ATOM 673 C C . PHE A 1 81 ? -16.731 -8.627 16.591 1.00 87.25 81 PHE A C 1
ATOM 675 O O . PHE A 1 81 ? -16.325 -9.072 15.522 1.00 87.25 81 PHE A O 1
ATOM 682 N N . VAL A 1 82 ? -16.449 -7.389 17.006 1.00 88.31 82 VAL A N 1
ATOM 683 C CA . VAL A 1 82 ? -15.736 -6.387 16.193 1.00 88.31 82 VAL A CA 1
ATOM 684 C C . VAL A 1 82 ? -14.309 -6.837 15.843 1.00 88.31 82 VAL A C 1
ATOM 686 O O . VAL A 1 82 ? -13.814 -6.575 14.746 1.00 88.31 82 VAL A O 1
ATOM 689 N N . LEU A 1 83 ? -13.635 -7.548 16.753 1.00 88.69 83 LEU A N 1
ATOM 690 C CA . LEU A 1 83 ? -12.334 -8.164 16.484 1.00 88.69 83 LEU A CA 1
ATOM 691 C C . LEU A 1 83 ? -12.448 -9.326 15.484 1.00 88.69 83 LEU A C 1
ATOM 693 O O . LEU A 1 83 ? -11.586 -9.480 14.619 1.00 88.69 83 LEU A O 1
ATOM 697 N N . GLY A 1 84 ? -13.518 -10.120 15.580 1.00 92.12 84 GLY A N 1
ATOM 698 C CA . GLY A 1 84 ? -13.829 -11.185 14.631 1.00 92.12 84 GLY A CA 1
ATOM 699 C C . GLY A 1 84 ? -14.052 -10.661 13.212 1.00 92.12 84 GLY A C 1
ATOM 700 O O . GLY A 1 84 ? -13.502 -11.225 12.268 1.00 92.12 84 GLY A O 1
ATOM 701 N N . GLU A 1 85 ? -14.773 -9.549 13.057 1.00 90.12 85 GLU A N 1
ATOM 702 C CA . GLU A 1 85 ? -14.977 -8.912 11.751 1.00 90.12 85 GLU A CA 1
ATOM 703 C C . GLU A 1 85 ? -13.652 -8.494 11.100 1.00 90.12 85 GLU A C 1
ATOM 705 O O . GLU A 1 85 ? -13.426 -8.803 9.929 1.00 90.12 85 GLU A O 1
ATOM 710 N N . MET A 1 86 ? -12.724 -7.892 11.854 1.00 91.06 86 MET A N 1
ATOM 711 C CA . MET A 1 86 ? -11.398 -7.573 11.308 1.00 91.06 86 MET A CA 1
ATOM 712 C C . MET A 1 86 ? -10.541 -8.794 11.010 1.00 91.06 86 MET A C 1
ATOM 714 O O . MET A 1 86 ? -9.782 -8.783 10.042 1.00 91.06 86 MET A O 1
ATOM 718 N N . ALA A 1 87 ? -10.644 -9.850 11.815 1.00 93.00 87 ALA A N 1
ATOM 719 C CA . ALA A 1 87 ? -9.935 -11.092 11.538 1.00 93.00 87 ALA A CA 1
ATOM 720 C C . ALA A 1 87 ? -10.410 -11.714 10.215 1.00 93.00 87 ALA A C 1
ATOM 722 O O . ALA A 1 87 ? -9.589 -12.179 9.425 1.00 93.00 87 ALA A O 1
ATOM 723 N N . VAL A 1 88 ? -11.719 -11.675 9.941 1.00 94.94 88 VAL A N 1
ATOM 724 C CA . VAL A 1 88 ? -12.290 -12.128 8.664 1.00 94.94 88 VAL A CA 1
ATOM 725 C C . VAL A 1 88 ? -11.854 -11.218 7.517 1.00 94.94 88 VAL A C 1
ATOM 727 O O . VAL A 1 88 ? -11.408 -11.719 6.487 1.00 94.94 88 VAL A O 1
ATOM 730 N N . PHE A 1 89 ? -11.919 -9.900 7.703 1.00 92.56 89 PHE A N 1
ATOM 731 C CA . PHE A 1 89 ? -11.504 -8.908 6.711 1.00 92.56 89 PHE A CA 1
ATOM 732 C C . PHE A 1 89 ? -10.037 -9.090 6.284 1.00 92.56 89 PHE A C 1
ATOM 734 O O . PHE A 1 89 ? -9.740 -9.270 5.102 1.00 92.56 89 PHE A O 1
ATOM 741 N N . LEU A 1 90 ? -9.119 -9.175 7.252 1.00 93.38 90 LEU A N 1
ATOM 742 C CA . LEU A 1 90 ? -7.708 -9.484 7.000 1.00 93.38 90 LEU A CA 1
ATOM 743 C C . LEU A 1 90 ? -7.524 -10.889 6.411 1.00 93.38 90 LEU A C 1
ATOM 745 O O . LEU A 1 90 ? -6.680 -11.089 5.539 1.00 93.38 90 LEU A O 1
ATOM 749 N N . GLY A 1 91 ? -8.320 -11.864 6.855 1.00 94.94 91 GLY A N 1
ATOM 750 C CA . GLY A 1 91 ? -8.292 -13.231 6.343 1.00 94.94 91 GLY A CA 1
ATOM 751 C C . GLY A 1 91 ? -8.588 -13.307 4.844 1.00 94.94 91 GLY A C 1
ATOM 752 O O . GLY A 1 91 ? -7.882 -14.008 4.119 1.00 94.94 91 GLY A O 1
ATOM 753 N N . ILE A 1 92 ? -9.570 -12.544 4.356 1.00 94.38 92 ILE A N 1
ATOM 754 C CA . ILE A 1 92 ? -9.895 -12.456 2.924 1.00 94.38 92 ILE A CA 1
ATOM 755 C C . ILE A 1 92 ? -8.698 -11.910 2.136 1.00 94.38 92 ILE A C 1
ATOM 757 O O . ILE A 1 92 ? -8.331 -12.481 1.105 1.00 94.38 92 ILE A O 1
ATOM 761 N N . LEU A 1 93 ? -8.042 -10.865 2.650 1.00 91.88 93 LEU A N 1
ATOM 762 C CA . LEU A 1 93 ? -6.856 -10.269 2.032 1.00 91.88 93 LEU A CA 1
ATOM 763 C C . LEU A 1 93 ? -5.714 -11.287 1.930 1.00 91.88 93 LEU A C 1
ATOM 765 O O . LEU A 1 93 ? -5.132 -11.472 0.860 1.00 91.88 93 LEU A O 1
ATOM 769 N N . VAL A 1 94 ? -5.436 -12.008 3.019 1.00 93.56 94 VAL A N 1
ATOM 770 C CA . VAL A 1 94 ? -4.396 -13.047 3.059 1.00 93.56 94 VAL A CA 1
ATOM 771 C C . VAL A 1 94 ? -4.695 -14.175 2.072 1.00 93.56 94 VAL A C 1
ATOM 773 O O . VAL A 1 94 ? -3.789 -14.624 1.370 1.00 93.56 94 VAL A O 1
ATOM 776 N N . VAL A 1 95 ? -5.951 -14.618 1.968 1.00 95.00 95 VAL A N 1
ATOM 777 C CA . VAL A 1 95 ? -6.352 -15.660 1.010 1.00 95.00 95 VAL A CA 1
ATOM 778 C C . VAL A 1 95 ? -6.183 -15.175 -0.432 1.00 95.00 95 VAL A C 1
ATOM 780 O O . VAL A 1 95 ? -5.625 -15.903 -1.256 1.00 95.00 95 VAL A O 1
ATOM 783 N N . GLY A 1 96 ? -6.604 -13.945 -0.738 1.00 91.38 96 GLY A N 1
ATOM 784 C CA . GLY A 1 96 ? -6.414 -13.335 -2.055 1.00 91.38 96 GLY A CA 1
ATOM 785 C C . GLY A 1 96 ? -4.935 -13.220 -2.427 1.00 91.38 96 GLY A C 1
ATOM 786 O O . GLY A 1 96 ? -4.529 -13.626 -3.518 1.00 91.38 96 GLY A O 1
ATOM 787 N N . PHE A 1 97 ? -4.108 -12.758 -1.490 1.00 91.12 97 PHE A N 1
ATOM 788 C CA . PHE A 1 97 ? -2.662 -12.665 -1.661 1.00 91.12 97 PHE A CA 1
ATOM 789 C C . PHE A 1 97 ? -2.014 -14.037 -1.891 1.00 91.12 97 PHE A C 1
ATOM 791 O O . PHE A 1 97 ? -1.266 -14.218 -2.852 1.00 91.12 97 PHE A O 1
ATOM 798 N N . ALA A 1 98 ? -2.352 -15.033 -1.067 1.00 93.50 98 ALA A N 1
ATOM 799 C CA . ALA A 1 98 ? -1.842 -16.395 -1.203 1.00 93.50 98 ALA A CA 1
ATOM 800 C C . ALA A 1 98 ? -2.236 -17.035 -2.546 1.00 93.50 98 ALA A C 1
ATOM 802 O O . ALA A 1 98 ? -1.439 -17.764 -3.140 1.00 93.50 98 ALA A O 1
ATOM 803 N N . TYR A 1 99 ? -3.441 -16.748 -3.052 1.00 92.38 99 TYR A N 1
ATOM 804 C CA . TYR A 1 99 ? -3.886 -17.206 -4.368 1.00 92.38 99 TYR A CA 1
ATOM 805 C C . TYR A 1 99 ? -3.037 -16.612 -5.499 1.00 92.38 99 TYR A C 1
ATOM 807 O O . TYR A 1 99 ? -2.562 -17.351 -6.363 1.00 92.38 99 TYR A O 1
ATOM 815 N N . VAL A 1 100 ? -2.817 -15.294 -5.479 1.00 89.94 100 VAL A N 1
ATOM 816 C CA . VAL A 1 100 ? -2.007 -14.586 -6.485 1.00 89.94 100 VAL A CA 1
ATOM 817 C C . VAL A 1 100 ? -0.555 -15.062 -6.444 1.00 89.94 100 VAL A C 1
ATOM 819 O O . VAL A 1 100 ? 0.026 -15.331 -7.496 1.00 89.94 100 VAL A O 1
ATOM 822 N N . TRP A 1 101 ? 0.000 -15.264 -5.246 1.00 88.50 101 TRP A N 1
ATOM 823 C CA . TRP A 1 101 ? 1.333 -15.841 -5.072 1.00 88.50 101 TRP A CA 1
ATOM 824 C C . TRP A 1 101 ? 1.414 -17.234 -5.691 1.00 88.50 101 TRP A C 1
ATOM 826 O O . TRP A 1 101 ? 2.276 -17.484 -6.528 1.00 88.50 101 TRP A O 1
ATOM 836 N N . LYS A 1 102 ? 0.488 -18.144 -5.351 1.00 89.38 102 LYS A N 1
ATOM 837 C CA . LYS A 1 102 ? 0.486 -19.507 -5.910 1.00 89.38 102 LYS A CA 1
ATOM 838 C C . LYS A 1 102 ? 0.353 -19.549 -7.432 1.00 89.38 102 LYS A C 1
ATOM 840 O O . LYS A 1 102 ? 0.733 -20.544 -8.039 1.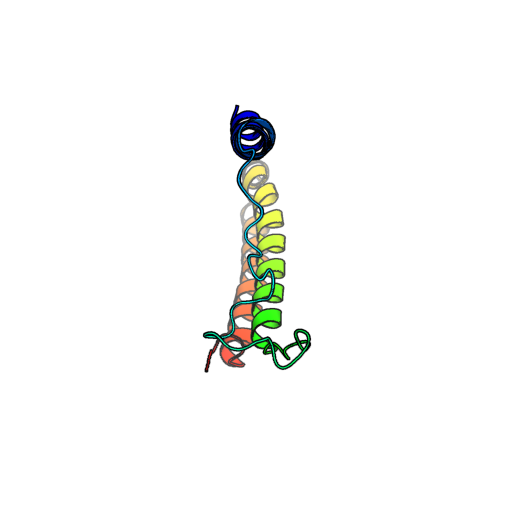00 89.38 102 LYS A O 1
ATOM 845 N N . ARG A 1 103 ? -0.219 -18.514 -8.047 1.00 86.38 103 ARG A N 1
ATOM 846 C CA . ARG A 1 103 ? -0.349 -18.387 -9.504 1.00 86.38 103 ARG A CA 1
ATOM 847 C C . ARG A 1 103 ? 0.921 -17.867 -10.188 1.00 86.38 103 ARG A C 1
ATOM 849 O O . ARG A 1 103 ? 0.891 -17.720 -11.403 1.00 86.38 103 ARG A O 1
ATOM 856 N N . GLY A 1 104 ? 1.991 -17.578 -9.444 1.00 81.69 104 GLY A N 1
ATOM 857 C CA . GLY A 1 104 ? 3.248 -17.059 -9.995 1.00 81.69 104 GLY A CA 1
ATOM 858 C C . GLY A 1 104 ? 3.150 -15.611 -10.480 1.00 81.69 104 GLY A C 1
ATOM 859 O O . GLY A 1 104 ? 4.060 -15.106 -11.117 1.00 81.69 104 GLY A O 1
ATOM 860 N N . ALA A 1 105 ? 2.063 -14.897 -10.167 1.00 78.50 105 ALA A N 1
ATOM 861 C CA . ALA A 1 105 ? 1.848 -13.525 -10.635 1.00 78.50 105 ALA A CA 1
ATOM 862 C C . ALA A 1 105 ? 2.839 -12.501 -10.044 1.00 78.50 105 ALA A C 1
ATOM 864 O O . ALA A 1 105 ? 2.895 -11.365 -10.513 1.00 78.50 105 ALA A O 1
ATOM 865 N N . LEU A 1 106 ? 3.574 -12.897 -9.001 1.00 78.19 106 LEU A N 1
ATOM 866 C CA . LEU A 1 106 ? 4.607 -12.106 -8.330 1.00 78.19 106 LEU A CA 1
ATOM 867 C C . LEU A 1 106 ? 6.030 -12.535 -8.719 1.00 78.19 106 LEU A C 1
A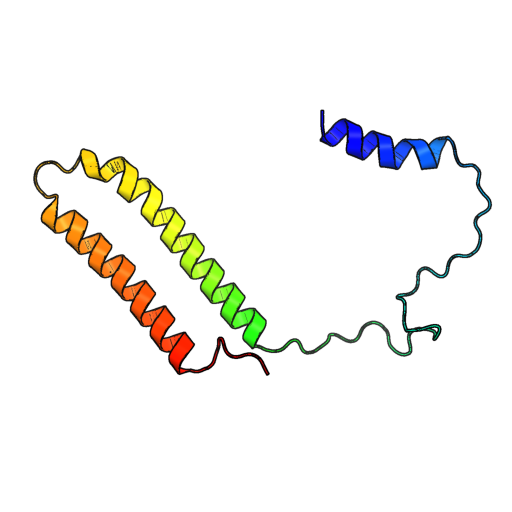TOM 869 O O . LEU A 1 106 ? 6.988 -11.939 -8.230 1.00 78.19 106 LEU A O 1
ATOM 873 N N . GLU A 1 107 ? 6.174 -13.578 -9.537 1.00 77.50 107 GLU A N 1
ATOM 874 C CA . GLU A 1 107 ? 7.471 -14.050 -10.010 1.00 77.50 107 GLU A CA 1
ATOM 875 C C . GLU A 1 107 ? 7.898 -13.221 -11.226 1.00 77.50 107 GLU A C 1
ATOM 877 O O . GLU A 1 107 ? 7.085 -12.851 -12.076 1.00 77.50 107 GLU A O 1
ATOM 882 N N . TRP A 1 108 ? 9.184 -12.882 -11.266 1.00 74.31 108 TRP A N 1
ATOM 883 C CA . TRP A 1 108 ? 9.791 -12.076 -12.318 1.00 74.31 108 TRP A CA 1
ATOM 884 C C . TRP A 1 108 ? 10.845 -12.944 -13.006 1.00 74.31 108 TRP A C 1
ATOM 886 O O . TRP A 1 108 ? 11.753 -13.431 -12.331 1.00 74.31 108 TRP A O 1
ATOM 896 N N . GLU A 1 109 ? 10.710 -13.140 -14.317 1.00 61.59 109 GLU A N 1
ATOM 897 C CA . GLU A 1 109 ? 11.791 -13.629 -15.189 1.00 61.59 109 GLU A CA 1
ATOM 898 C C . GLU A 1 109 ? 12.612 -12.456 -15.737 1.00 61.59 109 GLU A C 1
ATOM 900 O O . GLU A 1 109 ? 12.001 -11.408 -16.072 1.00 61.59 109 GLU A O 1
#

Foldseek 3Di:
DVVVVVVCVVVVCVVPDPDDPPPDPPADDPPPDGDPDDPDPPPDDCLVVVVVVLVVVVVVLVVVVVVLVVCLVVPVPCNVVSVVVVVVSVVVNVVVVVVCVVVCSNPDD

pLDDT: mean 82.2, std 10.54, range [57.0, 95.12]